Protein AF-A0A922WR96-F1 (afdb_monomer_lite)

pLDDT: mean 78.86, std 12.96, range [38.19, 93.88]

Radius of gyration: 23.98 Å; chains: 1; bounding box: 58×43×82 Å

Structure (mmCIF, N/CA/C/O backbone):
data_AF-A0A922WR96-F1
#
_entry.id   AF-A0A922WR96-F1
#
loop_
_atom_site.group_PDB
_atom_site.id
_atom_site.type_symbol
_atom_site.label_atom_id
_atom_site.label_alt_id
_atom_site.label_comp_id
_atom_site.label_asym_id
_atom_site.label_entity_id
_atom_site.label_seq_id
_atom_site.pdbx_PDB_ins_code
_atom_site.Cartn_x
_atom_site.Cartn_y
_atom_site.Cartn_z
_atom_site.occupancy
_atom_site.B_iso_or_equiv
_atom_site.auth_seq_id
_atom_site.auth_comp_id
_atom_site.auth_asym_id
_atom_site.auth_atom_id
_atom_site.pdbx_PDB_model_num
ATOM 1 N N . MET A 1 1 ? -31.604 5.468 54.084 1.00 51.31 1 MET A N 1
ATOM 2 C CA . MET A 1 1 ? -30.724 5.784 52.935 1.00 51.31 1 MET A CA 1
ATOM 3 C C . MET A 1 1 ? -31.502 6.672 51.975 1.00 51.31 1 MET A C 1
ATOM 5 O O . MET A 1 1 ? -32.575 6.278 51.545 1.00 51.31 1 MET A O 1
ATOM 9 N N . SER A 1 2 ? -31.047 7.907 51.753 1.00 48.97 2 SER A N 1
ATOM 10 C CA . SER A 1 2 ? -31.804 8.924 51.009 1.00 48.97 2 SER A CA 1
ATOM 11 C C . SER A 1 2 ? -31.761 8.648 49.501 1.00 48.97 2 SER A C 1
ATOM 13 O O . SER A 1 2 ? -30.688 8.654 48.902 1.00 48.97 2 SER A O 1
ATOM 15 N N . PHE A 1 3 ? -32.930 8.444 48.886 1.00 56.53 3 PHE A N 1
ATOM 16 C CA . PHE A 1 3 ? -33.132 8.218 47.443 1.00 56.53 3 PHE A CA 1
ATOM 17 C C . PHE A 1 3 ? -32.697 9.397 46.546 1.00 56.53 3 PHE A C 1
ATOM 19 O O . PHE A 1 3 ? -32.713 9.295 45.322 1.00 56.53 3 PHE A O 1
ATOM 26 N N . ARG A 1 4 ? -32.271 10.520 47.134 1.00 61.72 4 ARG A N 1
ATOM 27 C CA . ARG A 1 4 ? -31.973 11.781 46.443 1.00 61.72 4 ARG A CA 1
ATOM 28 C C . ARG A 1 4 ? -30.713 11.741 45.558 1.00 61.72 4 ARG A C 1
ATOM 30 O O . ARG A 1 4 ? -30.595 12.559 44.655 1.00 61.72 4 ARG A O 1
ATOM 37 N N . ASN A 1 5 ? -29.817 10.770 45.764 1.00 66.12 5 ASN A N 1
ATOM 38 C CA . ASN A 1 5 ? -28.558 10.643 45.010 1.00 66.12 5 ASN A CA 1
ATOM 39 C C . ASN A 1 5 ? -28.580 9.542 43.931 1.00 66.12 5 ASN A C 1
ATOM 41 O O . ASN A 1 5 ? -27.607 9.390 43.198 1.00 66.12 5 ASN A O 1
ATOM 45 N N . TRP A 1 6 ? -29.675 8.786 43.800 1.00 73.31 6 TRP A N 1
ATOM 46 C CA . TRP A 1 6 ? -29.818 7.714 42.806 1.00 73.31 6 TRP A CA 1
ATOM 47 C C . TRP A 1 6 ? -29.528 8.132 41.347 1.00 73.31 6 TRP A C 1
ATOM 49 O O . TRP A 1 6 ? -28.772 7.416 40.688 1.00 73.31 6 TRP A O 1
ATOM 59 N N . PRO A 1 7 ? -29.998 9.294 40.838 1.00 77.12 7 PRO A N 1
ATOM 60 C CA . PRO A 1 7 ? -29.680 9.704 39.468 1.00 77.12 7 PRO A CA 1
ATOM 61 C C . PRO A 1 7 ? -28.179 9.942 39.258 1.00 77.12 7 PRO A C 1
ATOM 63 O O . PRO A 1 7 ? -27.653 9.601 38.204 1.00 77.12 7 PRO A O 1
ATOM 66 N N . ILE A 1 8 ? -27.459 10.445 40.268 1.00 85.00 8 ILE A N 1
ATOM 67 C CA . ILE A 1 8 ? -26.009 10.688 40.188 1.00 85.00 8 ILE A CA 1
ATOM 68 C C . ILE A 1 8 ? -25.255 9.366 40.001 1.00 85.00 8 ILE A C 1
ATOM 70 O O . ILE A 1 8 ? -24.368 9.281 39.156 1.00 85.00 8 ILE A O 1
ATOM 74 N N . TYR A 1 9 ? -25.638 8.311 40.726 1.00 85.00 9 TYR A N 1
ATOM 75 C CA . TYR A 1 9 ? -25.027 6.990 40.559 1.00 85.00 9 TYR A CA 1
ATOM 76 C C . TYR A 1 9 ? -25.294 6.392 39.172 1.00 85.00 9 TYR A C 1
ATOM 78 O O . TYR A 1 9 ? -24.395 5.790 38.591 1.00 85.00 9 TYR A O 1
ATOM 86 N N . VAL A 1 10 ? -26.486 6.607 38.604 1.00 85.81 10 VAL A N 1
ATOM 87 C CA . VAL A 1 10 ? -26.803 6.187 37.228 1.00 85.81 10 VAL A CA 1
ATOM 88 C C . VAL A 1 10 ? -25.935 6.933 36.209 1.00 85.81 10 VAL A C 1
ATOM 90 O O . VAL A 1 10 ? -25.368 6.303 35.319 1.00 85.81 10 VAL A O 1
ATOM 93 N N . TYR A 1 11 ? -25.755 8.249 36.365 1.00 87.44 11 TYR A N 1
ATOM 94 C CA . TYR A 1 11 ? -24.859 9.030 35.505 1.00 87.44 11 TYR A CA 1
ATOM 95 C C . TYR A 1 11 ? -23.404 8.563 35.595 1.00 87.44 11 TYR A C 1
ATOM 97 O O . TYR A 1 11 ? -22.740 8.438 34.568 1.00 87.44 11 TYR A O 1
ATOM 105 N N . ILE A 1 12 ? -22.913 8.260 36.799 1.00 89.06 12 ILE A N 1
ATOM 106 C CA . ILE A 1 12 ? -21.555 7.736 36.995 1.00 89.06 12 ILE A CA 1
ATOM 107 C C . ILE A 1 12 ? -21.398 6.376 36.308 1.00 89.06 12 ILE A C 1
ATOM 109 O O . ILE A 1 12 ? -20.414 6.164 35.605 1.00 89.06 12 ILE A O 1
ATOM 113 N N . LEU A 1 13 ? -22.368 5.469 36.454 1.00 89.62 13 LEU A N 1
ATOM 114 C CA . LEU A 1 13 ? -22.326 4.161 35.795 1.00 89.62 13 LEU A CA 1
ATOM 115 C C . LEU A 1 13 ? -22.365 4.281 34.266 1.00 89.62 13 LEU A C 1
ATOM 117 O O . LEU A 1 13 ? -21.624 3.574 33.587 1.00 89.62 13 LEU A O 1
ATOM 121 N N . LEU A 1 14 ? -23.162 5.203 33.720 1.00 90.56 14 LEU A N 1
ATOM 122 C CA . LEU A 1 14 ? -23.187 5.479 32.281 1.00 90.56 14 LEU A CA 1
ATOM 123 C C . LEU A 1 14 ? -21.857 6.056 31.786 1.00 90.56 14 LEU A C 1
ATOM 125 O O . LEU A 1 14 ? -21.361 5.624 30.748 1.00 90.56 14 LEU A O 1
ATOM 129 N N . LEU A 1 15 ? -21.252 6.985 32.531 1.00 90.38 15 LEU A N 1
ATOM 130 C CA . LEU A 1 15 ? -19.928 7.522 32.206 1.00 90.38 15 LEU A CA 1
ATOM 131 C C . LEU A 1 15 ? -18.860 6.427 32.237 1.00 90.38 15 LEU A C 1
ATOM 133 O O . LEU A 1 15 ? -18.072 6.328 31.301 1.00 90.38 15 LEU A O 1
ATOM 137 N N . LEU A 1 16 ? -18.860 5.570 33.261 1.00 89.81 16 LEU A N 1
ATOM 138 C CA . LEU A 1 16 ? -17.930 4.443 33.354 1.00 89.81 16 LEU A CA 1
ATOM 139 C C . LEU A 1 16 ? -18.123 3.451 32.202 1.00 89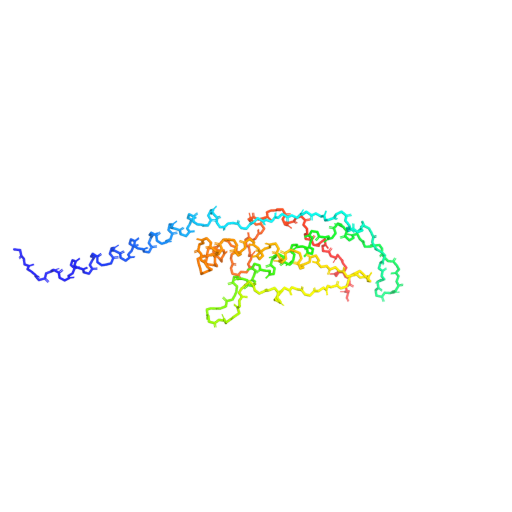.81 16 LEU A C 1
ATOM 141 O O . LEU A 1 16 ? -17.138 3.013 31.613 1.00 89.81 16 LEU A O 1
ATOM 145 N N . ALA A 1 17 ? -19.368 3.141 31.831 1.00 87.31 17 ALA A N 1
ATOM 146 C CA . ALA A 1 17 ? -19.664 2.285 30.685 1.00 87.31 17 ALA A CA 1
ATOM 147 C C . ALA A 1 17 ? -19.183 2.909 29.365 1.00 87.31 17 ALA A C 1
ATOM 149 O O . ALA A 1 17 ? -18.615 2.214 28.523 1.00 87.31 17 ALA A O 1
ATOM 150 N N . LEU A 1 18 ? -19.351 4.223 29.198 1.00 89.62 18 LEU A N 1
ATOM 151 C CA . LEU A 1 18 ? -18.904 4.949 28.011 1.00 89.62 18 LEU A CA 1
ATOM 152 C C . LEU A 1 18 ? -17.371 4.987 27.929 1.00 89.62 18 LEU A C 1
ATOM 154 O O . LEU A 1 18 ? -16.811 4.720 26.868 1.00 89.62 18 LEU A O 1
ATOM 158 N N . VAL A 1 19 ? -16.682 5.220 29.049 1.00 88.56 19 VAL A N 1
ATOM 159 C CA . VAL A 1 19 ? -15.214 5.141 29.131 1.00 88.56 19 VAL A CA 1
ATOM 160 C C . VAL A 1 19 ? -14.730 3.726 28.819 1.00 88.56 19 VAL A C 1
ATOM 162 O O . VAL A 1 19 ? -13.844 3.565 27.983 1.00 88.56 19 VAL A O 1
ATOM 165 N N . ALA A 1 20 ? -15.331 2.694 29.415 1.00 84.62 20 ALA A N 1
ATOM 166 C CA . ALA A 1 20 ? -14.972 1.302 29.153 1.00 84.62 20 ALA A CA 1
ATOM 167 C C . ALA A 1 20 ? -15.185 0.922 27.679 1.00 84.62 20 ALA A C 1
ATOM 169 O O . ALA A 1 20 ? -14.325 0.278 27.079 1.00 84.62 20 ALA A O 1
ATOM 170 N N . ALA A 1 21 ? -16.282 1.377 27.068 1.00 83.31 21 ALA A N 1
ATOM 171 C CA . ALA A 1 21 ? -16.543 1.179 25.648 1.00 83.31 21 ALA A CA 1
ATOM 172 C C . ALA A 1 21 ? -15.485 1.870 24.774 1.00 83.31 21 ALA A C 1
ATOM 174 O O . ALA A 1 21 ? -14.959 1.247 23.854 1.00 83.31 21 ALA A O 1
ATOM 175 N N . VAL A 1 22 ? -15.121 3.121 25.076 1.00 83.50 22 VAL A N 1
ATOM 176 C CA . VAL A 1 22 ? -14.081 3.863 24.341 1.00 83.50 22 VAL A CA 1
ATOM 177 C C . VAL A 1 22 ? -12.715 3.189 24.480 1.00 83.50 22 VAL A C 1
ATOM 179 O O . VAL A 1 22 ? -12.020 3.005 23.480 1.00 83.50 22 VAL A O 1
ATOM 182 N N . VAL A 1 23 ? -12.335 2.785 25.693 1.00 84.06 23 VAL A N 1
ATOM 183 C CA . VAL A 1 23 ? -11.065 2.095 25.963 1.00 84.06 23 VAL A CA 1
ATOM 184 C C . VAL A 1 23 ? -11.025 0.744 25.252 1.00 84.06 23 VAL A C 1
ATOM 186 O O . VAL A 1 23 ? -10.060 0.458 24.545 1.00 84.06 23 VAL A O 1
ATOM 189 N N . GLY A 1 24 ? -12.092 -0.054 25.345 1.00 82.00 24 GLY A N 1
ATOM 190 C CA . GLY A 1 24 ? -12.197 -1.327 24.629 1.00 82.00 24 GLY A CA 1
ATOM 191 C C . GLY A 1 24 ? -12.089 -1.154 23.113 1.00 82.00 24 GLY A C 1
ATOM 192 O O . GLY A 1 24 ? -11.440 -1.949 22.434 1.00 82.00 24 GLY A O 1
ATOM 193 N N . TYR A 1 25 ? -12.651 -0.070 22.577 1.00 81.50 25 TYR A N 1
ATOM 194 C CA . TYR A 1 25 ? -12.551 0.258 21.159 1.00 81.50 25 TYR A CA 1
ATOM 195 C C . TYR A 1 25 ? -11.120 0.624 20.735 1.00 81.50 25 TYR A C 1
ATOM 197 O O . TYR A 1 25 ? -10.660 0.190 19.681 1.00 81.50 25 TYR A O 1
ATOM 205 N N . ARG A 1 26 ? -10.388 1.374 21.571 1.00 77.12 26 ARG A N 1
ATOM 206 C CA . ARG A 1 26 ? -8.974 1.709 21.333 1.00 77.12 26 ARG A CA 1
ATOM 207 C C . ARG A 1 26 ? -8.078 0.472 21.368 1.00 77.12 26 ARG A C 1
ATOM 209 O O . ARG A 1 26 ? -7.295 0.291 20.443 1.00 77.12 26 ARG A O 1
ATOM 216 N N . ILE A 1 27 ? -8.253 -0.398 22.365 1.00 79.00 27 ILE A N 1
ATOM 217 C CA . ILE A 1 27 ? -7.496 -1.655 22.489 1.00 79.00 27 ILE A CA 1
ATOM 218 C C . ILE A 1 27 ? -7.740 -2.553 21.272 1.00 79.00 27 ILE A C 1
ATOM 220 O O . ILE A 1 27 ? -6.806 -3.138 20.730 1.00 79.00 27 ILE A O 1
ATOM 224 N N . ARG A 1 28 ? -8.991 -2.639 20.803 1.00 81.50 28 ARG A N 1
ATOM 225 C CA . ARG A 1 28 ? -9.322 -3.380 19.581 1.00 81.50 28 ARG A CA 1
ATOM 226 C C . ARG A 1 28 ? -8.581 -2.826 18.368 1.00 81.50 28 ARG A C 1
ATOM 228 O O . ARG A 1 28 ? -8.053 -3.611 17.589 1.00 81.50 28 ARG A O 1
ATOM 235 N N . ASP A 1 29 ? -8.549 -1.508 18.200 1.00 77.38 29 ASP A N 1
ATOM 236 C CA . ASP A 1 29 ? -7.830 -0.884 17.088 1.00 77.38 29 ASP A CA 1
ATOM 237 C C . ASP A 1 29 ? -6.316 -1.120 17.174 1.00 77.38 29 ASP A C 1
ATOM 239 O O . ASP A 1 29 ? -5.694 -1.344 16.142 1.00 77.38 29 ASP A O 1
ATOM 243 N N . ASP A 1 30 ? -5.730 -1.130 18.375 1.00 78.88 30 ASP A N 1
ATOM 244 C CA . ASP A 1 30 ? -4.307 -1.444 18.579 1.00 78.88 30 ASP A CA 1
ATOM 245 C C . ASP A 1 30 ? -3.981 -2.906 18.249 1.00 78.88 30 ASP A C 1
ATOM 247 O O . ASP A 1 30 ? -3.000 -3.187 17.562 1.00 78.88 30 ASP A O 1
ATOM 251 N N . LEU A 1 31 ? -4.838 -3.844 18.659 1.00 82.62 31 LEU A N 1
ATOM 252 C CA . LEU A 1 31 ? -4.708 -5.255 18.285 1.00 82.62 31 LEU A CA 1
ATOM 253 C C . LEU A 1 31 ? -4.853 -5.453 16.771 1.00 82.62 31 LEU A C 1
ATOM 255 O O . LEU A 1 31 ? -4.096 -6.210 16.165 1.00 82.62 31 LEU A O 1
ATOM 259 N N . LEU A 1 32 ? -5.814 -4.763 16.151 1.00 82.75 32 LEU A N 1
ATOM 260 C CA . LEU A 1 32 ? -6.018 -4.813 14.706 1.00 82.75 32 LEU A CA 1
ATOM 261 C C . LEU A 1 32 ? -4.880 -4.137 13.939 1.00 82.75 32 LEU A C 1
ATOM 263 O O . LEU A 1 32 ? -4.570 -4.597 12.847 1.00 82.75 32 LEU A O 1
ATOM 267 N N . ALA A 1 33 ? -4.220 -3.118 14.491 1.00 77.31 33 ALA A N 1
ATOM 268 C CA . ALA A 1 33 ? -3.042 -2.502 13.879 1.00 77.31 33 ALA A CA 1
ATOM 269 C C . ALA A 1 33 ? -1.872 -3.483 13.735 1.00 77.31 33 ALA A C 1
ATOM 271 O O . ALA A 1 33 ? -1.123 -3.384 12.770 1.00 77.31 33 ALA A O 1
ATOM 272 N N . GLY A 1 34 ? -1.756 -4.472 14.627 1.00 77.38 34 GLY A N 1
ATOM 273 C CA . GLY A 1 34 ? -0.795 -5.568 14.475 1.00 77.38 34 GLY A CA 1
ATOM 274 C C . GLY A 1 34 ? -1.192 -6.626 13.435 1.00 77.38 34 GLY A C 1
ATOM 275 O O . GLY A 1 34 ? -0.349 -7.414 13.022 1.00 77.38 34 GLY A O 1
ATOM 276 N N . GLN A 1 35 ? -2.460 -6.672 13.012 1.00 83.75 35 GLN A N 1
ATOM 277 C CA . GLN A 1 35 ? -2.980 -7.671 12.061 1.00 83.75 35 GLN A CA 1
ATOM 278 C C . GLN A 1 35 ? -3.231 -7.108 10.657 1.00 83.75 35 GLN A C 1
ATOM 280 O O . GLN A 1 35 ? -3.164 -7.841 9.673 1.00 83.75 35 GLN A O 1
ATOM 285 N N . ILE A 1 36 ? -3.577 -5.825 10.569 1.00 87.56 36 ILE A N 1
ATOM 286 C CA . ILE A 1 36 ? -3.852 -5.090 9.336 1.00 87.56 36 ILE A CA 1
ATOM 287 C C . ILE A 1 36 ? -2.591 -4.291 9.012 1.00 87.56 36 ILE A C 1
ATOM 289 O O . ILE A 1 36 ? -2.513 -3.082 9.232 1.00 87.56 36 ILE A O 1
ATOM 293 N N . VAL A 1 37 ? -1.590 -5.017 8.527 1.00 85.31 37 VAL A N 1
ATOM 294 C CA . VAL A 1 37 ? -0.349 -4.466 7.990 1.00 85.31 37 VAL A CA 1
ATOM 295 C C . VAL A 1 37 ? -0.270 -4.944 6.554 1.00 85.31 37 VAL A C 1
ATOM 297 O O . VAL A 1 37 ? -0.280 -6.151 6.306 1.00 85.31 37 VAL A O 1
ATOM 300 N N . LEU A 1 38 ? -0.244 -4.000 5.619 1.00 89.31 38 LEU A N 1
ATOM 301 C CA . LEU A 1 38 ? -0.033 -4.340 4.220 1.00 89.31 38 LEU A CA 1
ATOM 302 C C . LEU A 1 38 ? 1.412 -4.797 4.069 1.00 89.31 38 LEU A C 1
ATOM 304 O O . LEU A 1 38 ? 2.289 -4.277 4.746 1.00 89.31 38 LEU A O 1
ATOM 308 N N . LYS A 1 39 ? 1.666 -5.779 3.218 1.00 90.00 39 LYS A N 1
ATOM 309 C CA . LYS A 1 39 ? 3.008 -6.251 2.898 1.00 90.00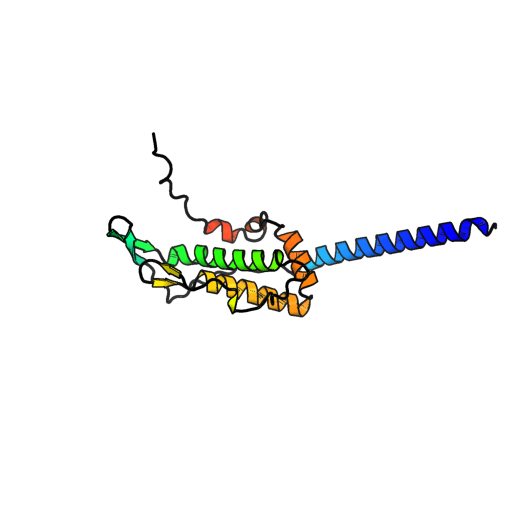 39 LYS A CA 1
ATOM 310 C C . LYS A 1 39 ? 3.471 -5.561 1.629 1.00 90.00 39 LYS A C 1
ATOM 312 O O . LYS A 1 39 ? 2.745 -5.529 0.639 1.00 90.00 39 LYS A O 1
ATOM 317 N N . PHE A 1 40 ? 4.690 -5.050 1.644 1.00 87.69 40 PHE A N 1
ATOM 318 C CA . PHE A 1 40 ? 5.330 -4.585 0.430 1.00 87.69 40 PHE A CA 1
ATOM 319 C C . PHE A 1 40 ? 6.289 -5.663 -0.059 1.00 87.69 40 PHE A C 1
ATOM 321 O O . PHE A 1 40 ? 7.296 -5.954 0.584 1.00 87.69 40 PHE A O 1
ATOM 328 N N . GLN A 1 41 ? 5.942 -6.294 -1.175 1.00 86.88 41 GLN A N 1
ATOM 329 C CA . GLN A 1 41 ? 6.776 -7.297 -1.818 1.00 86.88 41 GLN A CA 1
ATOM 330 C C . GLN A 1 41 ? 6.926 -6.925 -3.288 1.00 86.88 41 GLN A C 1
ATOM 332 O O . GLN A 1 41 ? 5.938 -6.761 -3.996 1.00 86.88 41 GLN A O 1
ATOM 337 N N . VAL A 1 42 ? 8.173 -6.768 -3.726 1.00 86.31 42 VAL A N 1
ATOM 338 C CA . VAL A 1 42 ? 8.504 -6.426 -5.108 1.00 86.31 42 VAL A CA 1
ATOM 339 C C . VAL A 1 42 ? 9.203 -7.612 -5.737 1.00 86.31 42 VAL A C 1
ATOM 341 O O . VAL A 1 42 ? 10.392 -7.833 -5.512 1.00 86.31 42 VAL A O 1
ATOM 344 N N . ASP A 1 43 ? 8.467 -8.339 -6.564 1.00 85.25 43 ASP A N 1
ATOM 345 C CA . ASP A 1 43 ? 9.039 -9.352 -7.437 1.00 85.25 43 ASP A CA 1
ATOM 346 C C . ASP A 1 43 ? 9.263 -8.704 -8.806 1.00 85.25 43 ASP A C 1
ATOM 348 O O . ASP A 1 43 ? 8.313 -8.254 -9.449 1.00 85.25 43 ASP A O 1
ATOM 352 N N . VAL A 1 44 ? 10.527 -8.583 -9.221 1.00 84.19 44 VAL A N 1
ATOM 353 C CA . VAL A 1 44 ? 10.894 -7.992 -10.517 1.00 84.19 44 VAL A CA 1
ATOM 354 C C . VAL A 1 44 ? 10.625 -9.025 -11.617 1.00 84.19 44 VAL A C 1
ATOM 356 O O . VAL A 1 44 ? 11.320 -10.046 -11.6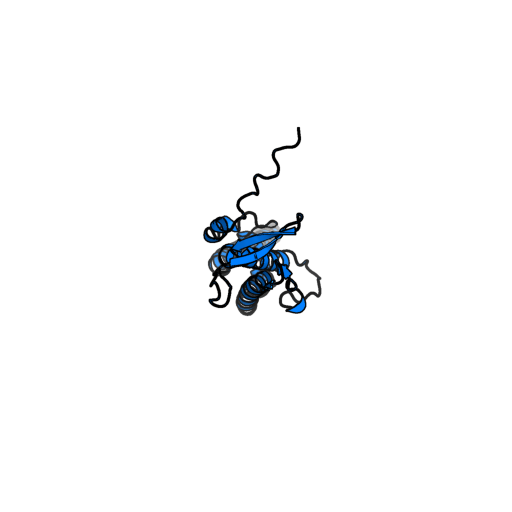42 1.00 84.19 44 VAL A O 1
ATOM 359 N N . PRO A 1 45 ? 9.665 -8.789 -12.532 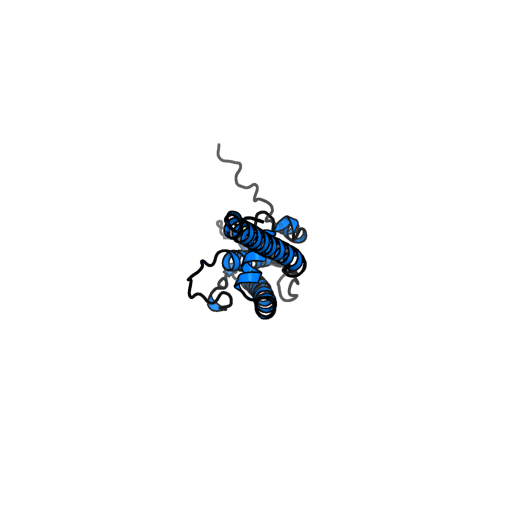1.00 83.50 45 PRO A N 1
ATOM 360 C CA . PRO A 1 45 ? 9.369 -9.720 -13.615 1.00 83.50 45 PRO A CA 1
ATOM 361 C C . PRO A 1 45 ? 10.605 -9.966 -14.486 1.00 83.50 45 PRO A C 1
ATOM 363 O O . PRO A 1 45 ? 11.381 -9.047 -14.765 1.00 83.50 45 PRO A O 1
ATOM 366 N N . ALA A 1 46 ? 10.797 -11.214 -14.914 1.00 83.50 46 ALA A N 1
ATOM 367 C CA . ALA A 1 46 ? 11.962 -11.605 -15.707 1.00 83.50 46 ALA A CA 1
ATOM 368 C C . ALA A 1 46 ? 11.929 -11.004 -17.122 1.00 83.50 46 ALA A C 1
ATOM 370 O O . ALA A 1 46 ? 12.966 -10.869 -17.765 1.00 83.50 46 ALA A O 1
ATOM 371 N N . GLU A 1 47 ? 10.738 -10.630 -17.585 1.00 83.06 47 GLU A N 1
ATOM 372 C CA . GLU A 1 47 ? 10.453 -10.055 -18.894 1.00 83.06 47 GLU A CA 1
ATOM 373 C C . GLU A 1 47 ? 10.877 -8.583 -19.004 1.00 83.06 47 GLU A C 1
ATOM 375 O O . GLU A 1 47 ? 10.884 -8.031 -20.105 1.00 83.06 47 GLU A O 1
ATOM 380 N N . ILE A 1 48 ? 11.221 -7.931 -17.886 1.00 80.25 48 ILE A N 1
ATOM 381 C CA . ILE A 1 48 ? 11.673 -6.539 -17.901 1.00 80.25 48 ILE A CA 1
ATOM 382 C C . ILE A 1 48 ? 13.101 -6.476 -18.453 1.00 80.25 48 ILE A C 1
ATOM 384 O O . ILE A 1 48 ? 14.009 -7.067 -17.857 1.00 80.25 48 ILE A O 1
ATOM 388 N N . PRO A 1 49 ? 13.332 -5.731 -19.550 1.00 80.88 49 PRO A N 1
ATOM 389 C CA . PRO A 1 49 ? 14.666 -5.563 -20.102 1.00 80.88 49 PRO A CA 1
ATOM 390 C C . PRO A 1 49 ? 15.582 -4.867 -19.094 1.00 80.88 49 PRO A C 1
ATOM 392 O O . PRO A 1 49 ? 15.188 -3.929 -18.398 1.00 80.88 49 PRO A O 1
ATOM 395 N N . GLU A 1 50 ? 16.825 -5.332 -19.027 1.00 82.44 50 GLU A N 1
ATOM 396 C CA . GLU A 1 50 ? 17.823 -4.809 -18.093 1.00 82.44 50 GLU A CA 1
ATOM 397 C C . GLU A 1 50 ? 18.188 -3.359 -18.422 1.00 82.44 50 GLU A C 1
ATOM 399 O O . GLU A 1 50 ? 18.214 -2.505 -17.535 1.00 82.44 50 GLU A O 1
ATOM 404 N N . ILE A 1 51 ? 18.373 -3.078 -19.715 1.00 80.69 51 ILE A N 1
ATOM 405 C CA . ILE A 1 51 ? 18.664 -1.754 -20.257 1.00 80.69 51 ILE A CA 1
ATOM 406 C C . ILE A 1 51 ? 17.774 -1.517 -21.478 1.00 80.69 51 ILE A C 1
ATOM 408 O O . ILE A 1 51 ? 17.637 -2.393 -22.332 1.00 80.69 51 ILE A O 1
ATOM 412 N N . VAL A 1 52 ? 17.192 -0.324 -21.567 1.00 79.44 52 VAL A N 1
ATOM 413 C CA . VAL A 1 52 ? 16.518 0.182 -22.769 1.00 79.44 52 VAL A CA 1
ATOM 414 C C . VAL A 1 52 ? 17.181 1.480 -23.204 1.00 79.44 52 VAL A C 1
ATOM 416 O O . VAL A 1 52 ? 17.595 2.271 -22.360 1.00 79.44 52 VAL A O 1
ATOM 419 N N . THR A 1 53 ? 17.298 1.711 -24.507 1.00 79.56 53 THR A N 1
ATOM 420 C CA . THR A 1 53 ? 17.878 2.956 -25.021 1.00 79.56 53 THR A CA 1
ATOM 421 C C . THR A 1 53 ? 16.781 4.001 -25.169 1.00 79.56 53 THR A C 1
ATOM 423 O O . THR A 1 53 ? 15.819 3.807 -25.912 1.00 79.56 53 THR A O 1
ATOM 426 N N . GLY A 1 54 ? 16.912 5.102 -24.434 1.00 77.12 54 GLY A N 1
ATOM 427 C CA . GLY A 1 54 ? 16.059 6.276 -24.556 1.00 77.12 54 GLY A CA 1
ATOM 428 C C . GLY A 1 54 ? 16.753 7.425 -25.263 1.00 77.12 54 GLY A C 1
ATOM 429 O O . GLY A 1 54 ? 17.938 7.344 -25.557 1.00 77.12 54 GLY A O 1
ATOM 430 N N . HIS A 1 55 ? 16.010 8.501 -25.509 1.00 75.75 55 HIS A N 1
ATOM 431 C CA . HIS A 1 55 ? 16.571 9.762 -25.990 1.00 75.75 55 HIS A CA 1
ATOM 432 C C . HIS A 1 55 ? 16.349 10.838 -24.925 1.00 75.75 55 HIS A C 1
ATOM 434 O O . HIS A 1 55 ? 15.240 10.960 -24.395 1.00 75.75 55 HIS A O 1
ATOM 440 N N . ASN A 1 56 ? 17.387 11.603 -24.588 1.00 78.50 56 ASN A N 1
ATOM 441 C CA . ASN A 1 56 ? 17.256 12.749 -23.683 1.00 78.50 56 ASN A CA 1
ATOM 442 C C . ASN A 1 56 ? 16.680 13.983 -24.417 1.00 78.50 56 ASN A C 1
ATOM 444 O O . ASN A 1 56 ? 16.376 13.943 -25.609 1.00 78.50 56 ASN A O 1
ATOM 448 N N . LYS A 1 57 ? 16.536 15.118 -23.714 1.00 77.25 57 LYS A N 1
ATOM 449 C CA . LYS A 1 57 ? 16.056 16.383 -24.312 1.00 77.25 57 LYS A CA 1
ATOM 450 C C . LYS A 1 57 ? 16.974 16.926 -25.421 1.00 77.25 57 LYS A C 1
ATOM 452 O O . LYS A 1 57 ? 16.499 17.682 -26.262 1.00 77.25 57 LYS A O 1
ATOM 457 N N . ALA A 1 58 ? 18.252 16.544 -25.424 1.00 82.81 58 ALA A N 1
ATOM 458 C CA . ALA A 1 58 ? 19.227 16.869 -26.466 1.00 82.81 58 ALA A CA 1
ATOM 459 C C . ALA A 1 58 ? 19.223 15.852 -27.629 1.00 82.81 58 ALA A C 1
ATOM 461 O O . ALA A 1 58 ? 20.025 15.972 -28.551 1.00 82.81 58 ALA A O 1
ATOM 462 N N . ASN A 1 59 ? 18.292 14.888 -27.613 1.00 80.81 59 ASN A N 1
ATOM 463 C CA . ASN A 1 59 ? 18.162 13.808 -28.589 1.00 80.81 59 ASN A CA 1
ATOM 464 C C . ASN A 1 59 ? 19.380 12.864 -28.653 1.00 80.81 59 ASN A C 1
ATOM 466 O O . ASN A 1 59 ? 19.635 12.242 -29.681 1.00 80.81 59 ASN A O 1
ATOM 470 N N . GLU A 1 60 ? 20.125 12.748 -27.556 1.00 82.38 60 GLU A N 1
ATOM 471 C CA . GLU A 1 60 ? 21.220 11.789 -27.403 1.00 82.38 60 GLU A CA 1
ATOM 472 C C . GLU A 1 60 ? 20.676 10.458 -26.880 1.00 82.38 60 GLU A C 1
ATOM 474 O O . GLU A 1 60 ? 19.789 10.444 -26.020 1.00 82.38 60 GLU A O 1
ATOM 479 N N . GLU A 1 61 ? 21.221 9.346 -27.377 1.00 82.44 61 GLU A N 1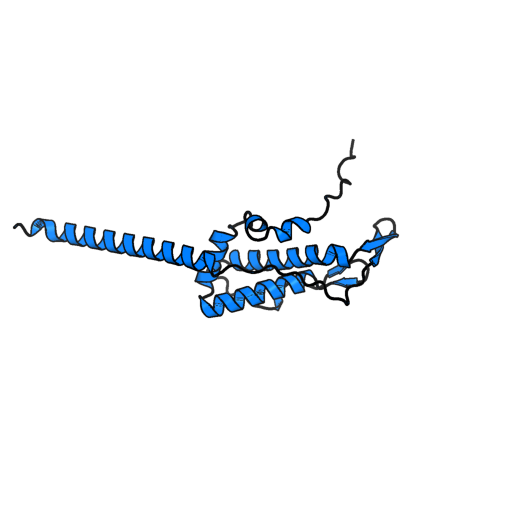
ATOM 480 C CA . GLU A 1 61 ? 20.896 8.012 -26.875 1.00 82.44 61 GLU A CA 1
ATOM 481 C C . GLU A 1 61 ? 21.459 7.818 -25.463 1.00 82.44 61 GLU A C 1
ATOM 483 O O . GLU A 1 61 ? 22.670 7.877 -25.246 1.00 82.44 61 GLU A O 1
ATOM 488 N N . VAL A 1 62 ? 20.581 7.556 -24.496 1.00 80.50 62 VAL A N 1
ATOM 489 C CA . VAL A 1 62 ? 20.957 7.329 -23.097 1.00 80.50 62 VAL A CA 1
ATOM 490 C C . VAL A 1 62 ? 20.460 5.954 -22.649 1.00 80.50 62 VAL A C 1
ATOM 492 O O . VAL A 1 62 ? 19.270 5.653 -22.806 1.00 80.50 62 VAL A O 1
ATOM 495 N N . PRO A 1 63 ? 21.332 5.099 -22.079 1.00 79.56 63 PRO A N 1
ATOM 496 C CA . PRO A 1 63 ? 20.913 3.818 -21.532 1.00 79.56 63 PRO A CA 1
ATOM 497 C C . PRO A 1 63 ? 20.108 4.029 -20.248 1.00 79.56 63 PRO A C 1
ATOM 499 O O . PRO A 1 63 ? 20.571 4.649 -19.292 1.00 79.56 63 PRO A O 1
ATOM 502 N N . LEU A 1 64 ? 18.908 3.462 -20.201 1.00 75.75 64 LEU A N 1
ATOM 503 C CA . LEU A 1 64 ? 18.043 3.459 -19.029 1.00 75.75 64 LEU A CA 1
ATOM 504 C C . LEU A 1 64 ? 17.987 2.066 -18.433 1.00 75.75 64 LEU A C 1
ATOM 506 O O . LEU A 1 64 ? 17.537 1.115 -19.073 1.00 75.75 64 LEU A O 1
ATOM 510 N N . LYS A 1 65 ? 18.397 1.960 -17.173 1.00 82.12 65 LYS A N 1
ATOM 511 C CA . LYS A 1 65 ? 18.396 0.710 -16.417 1.00 82.12 65 LYS A CA 1
ATOM 512 C C . LYS A 1 65 ? 17.004 0.379 -15.879 1.00 82.12 65 LYS A C 1
ATOM 514 O O . LYS A 1 65 ? 16.733 0.456 -14.682 1.00 82.12 65 LYS A O 1
ATOM 519 N N . LEU A 1 66 ? 16.100 0.026 -16.787 1.00 78.19 66 LEU A N 1
ATOM 520 C CA . LEU A 1 66 ? 14.671 -0.117 -16.510 1.00 78.19 66 LEU A CA 1
ATOM 521 C C . LEU A 1 66 ? 14.373 -1.151 -15.413 1.00 78.19 66 LEU A C 1
ATOM 523 O O . LEU A 1 66 ? 13.463 -0.954 -14.608 1.00 78.19 66 LEU A O 1
ATOM 527 N N . ARG A 1 67 ? 15.168 -2.225 -15.352 1.00 82.94 67 ARG A N 1
ATOM 528 C CA . ARG A 1 67 ? 15.052 -3.265 -14.324 1.00 82.94 67 ARG A CA 1
ATOM 529 C C . ARG A 1 67 ? 15.472 -2.784 -12.933 1.00 82.94 67 ARG A C 1
ATOM 531 O O . ARG A 1 67 ? 14.817 -3.143 -11.960 1.00 82.94 67 ARG A O 1
ATOM 538 N N . GLU A 1 68 ? 16.510 -1.951 -12.835 1.00 82.44 68 GLU A N 1
ATOM 539 C CA . GLU A 1 68 ? 16.926 -1.331 -11.566 1.00 82.44 68 GLU A CA 1
ATOM 540 C C . GLU A 1 68 ? 15.896 -0.291 -11.095 1.00 82.44 68 GLU A C 1
ATOM 542 O O . GLU A 1 68 ? 15.646 -0.168 -9.899 1.00 82.44 68 GLU A O 1
ATOM 547 N N . SER A 1 69 ? 15.248 0.419 -12.025 1.00 80.06 69 SER A N 1
ATOM 548 C CA . SER A 1 69 ? 14.213 1.412 -11.707 1.00 80.06 69 SER A CA 1
ATOM 549 C C . SER A 1 69 ? 12.832 0.809 -11.415 1.00 80.06 69 SER A C 1
ATOM 551 O O . SER A 1 69 ? 11.970 1.503 -10.877 1.00 80.06 69 SER A O 1
ATOM 553 N N . TYR A 1 70 ? 12.581 -0.461 -11.751 1.00 85.50 70 TYR A N 1
ATOM 554 C CA . TYR A 1 70 ? 11.270 -1.098 -11.566 1.00 85.50 70 TYR A CA 1
ATOM 555 C C . TYR A 1 70 ? 10.736 -1.013 -10.126 1.00 85.50 70 TYR A C 1
ATOM 557 O O . TYR A 1 70 ? 9.594 -0.574 -9.962 1.00 85.50 70 TYR A O 1
ATOM 565 N N . PRO A 1 71 ? 11.512 -1.369 -9.079 1.00 88.81 71 PRO A N 1
ATOM 566 C CA . PRO A 1 71 ? 11.020 -1.320 -7.705 1.00 88.81 71 PRO A CA 1
ATOM 567 C C . PRO A 1 71 ? 10.563 0.071 -7.271 1.00 88.81 71 PRO A C 1
ATOM 569 O O . PRO A 1 71 ? 9.591 0.186 -6.530 1.00 88.81 71 PRO A O 1
ATOM 572 N N . TYR A 1 72 ? 11.215 1.121 -7.778 1.00 86.12 72 TYR A N 1
ATOM 573 C CA . TYR A 1 72 ? 10.825 2.499 -7.506 1.00 86.12 72 TYR A CA 1
ATOM 574 C C . TYR A 1 72 ? 9.437 2.815 -8.073 1.00 86.12 72 TYR A C 1
ATOM 576 O O . TYR A 1 72 ? 8.549 3.254 -7.345 1.00 86.12 72 TYR A O 1
ATOM 584 N N . TYR A 1 73 ? 9.211 2.538 -9.360 1.00 85.69 73 TYR A N 1
ATOM 585 C CA . TYR A 1 73 ? 7.905 2.781 -9.979 1.00 85.69 73 TYR A CA 1
ATOM 586 C C . TYR A 1 73 ? 6.808 1.896 -9.376 1.00 85.69 73 TYR A C 1
ATOM 588 O O . TYR A 1 73 ? 5.685 2.353 -9.175 1.00 85.69 73 TYR A O 1
ATOM 596 N N . TYR A 1 74 ? 7.127 0.648 -9.031 1.00 90.81 74 TYR A N 1
ATOM 597 C CA . TYR A 1 74 ? 6.212 -0.217 -8.291 1.00 90.81 74 TYR A CA 1
ATOM 598 C C . TYR A 1 74 ? 5.819 0.406 -6.943 1.00 90.81 74 TYR A C 1
ATOM 600 O O . TYR A 1 74 ? 4.633 0.491 -6.619 1.00 90.81 74 TYR A O 1
ATOM 608 N N . GLN A 1 75 ? 6.800 0.898 -6.180 1.00 90.19 75 GLN A N 1
ATOM 609 C CA . GLN A 1 75 ? 6.566 1.573 -4.906 1.00 90.19 75 GLN A CA 1
ATOM 610 C C . GLN A 1 75 ? 5.644 2.782 -5.059 1.00 90.19 75 GLN A C 1
ATOM 612 O O . GLN A 1 75 ? 4.685 2.895 -4.300 1.00 90.19 75 GLN A O 1
ATOM 617 N N . LEU A 1 76 ? 5.876 3.643 -6.055 1.00 87.50 76 LEU A N 1
ATOM 618 C CA . LEU A 1 76 ? 5.037 4.821 -6.292 1.00 87.50 76 LEU A CA 1
ATOM 619 C C . LEU A 1 76 ? 3.557 4.454 -6.439 1.00 87.50 76 LEU A C 1
ATOM 621 O O . LEU A 1 76 ? 2.710 5.035 -5.761 1.00 87.50 76 LEU A O 1
ATOM 625 N N . GLY A 1 77 ? 3.245 3.459 -7.272 1.00 89.31 77 GLY A N 1
ATOM 626 C CA . GLY A 1 77 ? 1.864 3.018 -7.464 1.00 89.31 77 GLY A CA 1
ATOM 627 C C . GLY A 1 77 ? 1.259 2.360 -6.221 1.00 89.31 77 GLY A C 1
ATOM 628 O O . GLY A 1 77 ? 0.083 2.562 -5.912 1.00 89.31 77 GLY A O 1
ATOM 629 N N . TRP A 1 78 ? 2.062 1.611 -5.462 1.00 92.12 78 TRP A N 1
ATOM 630 C CA . TRP A 1 78 ? 1.632 1.019 -4.193 1.00 92.12 78 TRP A CA 1
ATOM 631 C C . TRP A 1 78 ? 1.281 2.100 -3.157 1.00 92.12 78 TRP A C 1
ATOM 633 O O . TRP A 1 78 ? 0.224 2.048 -2.521 1.00 92.12 78 TRP A O 1
ATOM 643 N N . GLU A 1 79 ? 2.131 3.120 -3.018 1.00 89.12 79 GLU A N 1
ATOM 644 C CA . GLU A 1 79 ? 1.913 4.254 -2.117 1.00 89.12 79 GLU A CA 1
ATOM 645 C C . GLU A 1 79 ? 0.693 5.082 -2.512 1.00 89.12 79 GLU A C 1
ATOM 647 O O . GLU A 1 79 ? -0.091 5.488 -1.650 1.00 89.12 79 GLU A O 1
ATOM 652 N N . GLU A 1 80 ? 0.525 5.337 -3.809 1.00 87.75 80 GLU A N 1
ATOM 653 C CA . GLU A 1 80 ? -0.614 6.073 -4.342 1.00 87.75 80 GLU A CA 1
ATOM 654 C C . GLU A 1 80 ? -1.929 5.336 -4.037 1.00 87.75 80 GLU A C 1
ATOM 656 O O . GLU A 1 80 ? -2.913 5.973 -3.642 1.00 87.75 80 GLU A O 1
ATOM 661 N N . CYS A 1 81 ? -1.933 3.999 -4.125 1.00 90.00 81 CYS A N 1
ATOM 662 C CA . CYS A 1 81 ? -3.098 3.170 -3.803 1.00 90.00 81 CYS A CA 1
ATOM 663 C C . CYS A 1 81 ? -3.475 3.305 -2.333 1.00 90.00 81 CYS A C 1
ATOM 665 O O . CYS A 1 81 ? -4.629 3.594 -1.992 1.00 90.00 81 CYS A O 1
ATOM 667 N N . LEU A 1 82 ? -2.488 3.155 -1.449 1.00 90.62 82 LEU A N 1
ATOM 668 C CA . LEU A 1 82 ? -2.691 3.289 -0.014 1.00 90.62 82 LEU A CA 1
ATOM 669 C C . LEU A 1 82 ? -3.171 4.699 0.358 1.00 90.62 82 LEU A C 1
ATOM 671 O O . LEU A 1 82 ? -4.144 4.848 1.104 1.00 90.62 82 LEU A O 1
ATOM 675 N N . ARG A 1 83 ? -2.536 5.736 -0.199 1.00 87.62 83 ARG A N 1
ATOM 676 C CA . ARG A 1 83 ? -2.916 7.138 0.009 1.00 87.62 83 ARG A CA 1
ATOM 677 C C . ARG A 1 83 ? -4.364 7.374 -0.401 1.00 87.62 83 ARG A C 1
ATOM 679 O O . ARG A 1 83 ? -5.135 7.924 0.385 1.00 87.62 83 ARG A O 1
ATOM 686 N N . SER A 1 84 ? -4.745 6.911 -1.587 1.00 85.94 84 SER A N 1
ATOM 687 C CA . SER A 1 84 ? -6.103 7.061 -2.111 1.00 85.94 84 SER A CA 1
ATOM 688 C C . SER A 1 84 ? -7.111 6.355 -1.213 1.00 85.94 84 SER A C 1
ATOM 690 O O . SER A 1 84 ? -8.088 6.963 -0.777 1.00 85.94 84 SER A O 1
ATOM 692 N N . PHE A 1 85 ? -6.831 5.115 -0.811 1.00 88.56 85 PHE A N 1
ATOM 693 C CA . PHE A 1 85 ? -7.695 4.375 0.105 1.00 88.56 85 PHE A CA 1
ATOM 694 C C . PHE A 1 85 ? -7.889 5.083 1.452 1.00 88.56 85 PHE A C 1
ATOM 696 O O . PHE A 1 85 ? -9.004 5.112 1.986 1.00 88.56 85 PHE A O 1
ATOM 703 N N . ILE A 1 86 ? -6.819 5.657 2.010 1.00 87.69 86 ILE A N 1
ATOM 704 C CA . ILE A 1 86 ? -6.852 6.384 3.281 1.00 87.69 86 ILE A CA 1
ATOM 705 C C . ILE A 1 86 ? -7.598 7.714 3.141 1.00 87.69 86 ILE A C 1
ATOM 707 O O . ILE A 1 86 ? -8.326 8.085 4.064 1.00 87.69 86 ILE A O 1
ATOM 711 N N . GLN A 1 87 ? -7.440 8.434 2.029 1.00 80.81 87 GLN A N 1
ATOM 712 C CA . GLN A 1 87 ? -7.945 9.799 1.853 1.00 80.81 87 GLN A CA 1
ATOM 713 C C . GLN A 1 87 ? -9.401 9.894 1.372 1.00 80.81 87 GLN A C 1
ATOM 715 O O . GLN A 1 87 ? -10.008 10.945 1.590 1.00 80.81 87 GLN A O 1
ATOM 720 N N . ILE A 1 88 ? -9.996 8.823 0.823 1.00 74.81 88 ILE A N 1
ATOM 721 C CA . ILE A 1 88 ? -11.423 8.795 0.436 1.00 74.81 88 ILE A CA 1
ATOM 722 C C . ILE A 1 88 ? -12.300 9.295 1.596 1.00 74.81 88 ILE A C 1
ATOM 724 O O . ILE A 1 88 ? -12.308 8.720 2.700 1.00 74.81 88 ILE A O 1
ATOM 728 N N . ARG A 1 89 ? -13.051 10.378 1.353 1.00 66.06 89 ARG A N 1
ATOM 729 C CA . ARG A 1 89 ? -13.876 11.033 2.371 1.00 66.06 89 ARG A CA 1
ATOM 730 C C . ARG A 1 89 ? -15.112 10.187 2.671 1.00 66.06 89 ARG A C 1
ATOM 732 O O . ARG A 1 89 ? -15.585 9.388 1.863 1.00 66.06 89 ARG A O 1
ATOM 739 N N . ARG A 1 90 ? -15.667 10.354 3.877 1.00 54.66 90 ARG A N 1
ATOM 740 C CA . ARG A 1 90 ? -16.985 9.785 4.204 1.00 54.66 90 ARG A CA 1
ATOM 741 C C . ARG A 1 90 ? -18.028 10.429 3.287 1.00 54.66 90 ARG A C 1
ATOM 743 O O . ARG A 1 90 ? -18.246 11.629 3.392 1.00 54.66 90 ARG A O 1
ATOM 750 N N . GLY A 1 91 ? -18.671 9.625 2.443 1.00 54.69 91 GLY A N 1
ATOM 751 C CA . GLY A 1 91 ? -19.721 10.071 1.521 1.00 54.69 91 GLY A CA 1
ATOM 752 C C . GLY A 1 91 ? -19.331 10.024 0.044 1.00 54.69 91 GLY A C 1
ATOM 753 O O . GLY A 1 91 ? -20.221 10.098 -0.801 1.00 54.69 91 GLY A O 1
ATOM 754 N N . ASP A 1 92 ? -18.049 9.826 -0.270 1.00 63.62 92 ASP A N 1
ATOM 755 C CA . ASP A 1 92 ? -17.634 9.550 -1.642 1.00 63.62 92 ASP A CA 1
ATOM 756 C C . ASP A 1 92 ? -18.234 8.207 -2.078 1.00 63.62 92 ASP A C 1
ATOM 758 O O . ASP A 1 92 ? -18.042 7.180 -1.425 1.00 63.62 92 ASP A O 1
ATOM 762 N N . ARG A 1 93 ? -18.987 8.218 -3.185 1.00 58.88 93 ARG A N 1
ATOM 763 C CA . ARG A 1 93 ? -19.565 7.011 -3.811 1.00 58.88 93 ARG A CA 1
ATOM 764 C C . ARG A 1 93 ? -18.535 6.193 -4.598 1.00 58.88 93 ARG A C 1
ATOM 766 O O . ARG A 1 93 ? -18.907 5.256 -5.293 1.00 58.88 93 ARG A O 1
ATOM 773 N N . MET A 1 94 ? -17.265 6.577 -4.524 1.00 63.59 94 MET A N 1
ATOM 774 C CA . MET A 1 94 ? -16.172 5.914 -5.216 1.00 63.59 94 MET A CA 1
ATOM 775 C C . MET A 1 94 ? -15.945 4.547 -4.575 1.00 63.59 94 MET A C 1
ATOM 777 O O . MET A 1 94 ? -15.678 4.467 -3.372 1.00 63.59 94 MET A O 1
ATOM 781 N N . ASP A 1 95 ? -16.067 3.481 -5.366 1.00 75.56 95 ASP A N 1
ATOM 782 C CA . ASP A 1 95 ? -15.637 2.159 -4.929 1.00 75.56 95 ASP A CA 1
ATOM 783 C C . ASP A 1 95 ? -14.119 2.223 -4.671 1.00 75.56 95 ASP A C 1
ATOM 785 O O . ASP A 1 95 ? -13.348 2.467 -5.607 1.00 75.56 95 ASP A O 1
ATOM 789 N N . PRO A 1 96 ? -13.660 2.042 -3.414 1.00 69.44 96 PRO A N 1
ATOM 790 C CA . PRO A 1 96 ? -12.234 2.062 -3.093 1.00 69.44 96 PRO A CA 1
ATOM 791 C C . PRO A 1 96 ? -11.457 0.934 -3.787 1.00 69.44 96 PRO A C 1
ATOM 793 O O . PRO A 1 96 ? -10.228 0.936 -3.754 1.00 69.44 96 PRO A O 1
ATOM 796 N N . PHE A 1 97 ? -12.160 -0.025 -4.395 1.00 82.12 97 PHE A N 1
ATOM 797 C CA . PHE A 1 97 ? -11.610 -1.150 -5.131 1.00 82.12 97 PHE A CA 1
ATOM 798 C C . PHE A 1 97 ? -12.013 -1.136 -6.610 1.00 82.12 97 PHE A C 1
ATOM 800 O O . PHE A 1 97 ? -12.010 -2.188 -7.250 1.00 82.12 97 PHE A O 1
ATOM 807 N N . ASP A 1 98 ? -12.323 0.018 -7.198 1.00 79.06 98 ASP A N 1
ATOM 808 C CA . ASP A 1 98 ? -12.478 0.104 -8.653 1.00 79.06 98 ASP A CA 1
ATOM 809 C C . ASP A 1 98 ? -11.114 -0.050 -9.355 1.00 79.06 98 ASP A C 1
ATOM 811 O O . ASP A 1 98 ? -10.097 0.491 -8.910 1.00 79.06 98 ASP A O 1
ATOM 815 N N . GLN A 1 99 ? -11.057 -0.845 -10.430 1.00 69.25 99 GLN A N 1
ATOM 816 C CA . GLN A 1 99 ? -9.828 -1.041 -11.218 1.00 69.25 99 GLN A CA 1
ATOM 817 C C . GLN A 1 99 ? -9.547 0.148 -12.132 1.00 69.25 99 GLN A C 1
ATOM 819 O O . GLN A 1 99 ? -8.384 0.378 -12.458 1.00 69.25 99 GLN A O 1
ATOM 824 N N . SER A 1 100 ? -10.570 0.920 -12.511 1.00 77.12 100 SER A N 1
ATOM 825 C CA . SER A 1 100 ? -10.392 2.079 -13.392 1.00 77.12 100 SER A CA 1
ATOM 826 C C . SER A 1 100 ? -9.691 3.256 -12.718 1.00 77.12 100 SER A C 1
ATOM 828 O O . SER A 1 100 ? -9.264 4.174 -13.408 1.00 77.12 100 SER A O 1
ATOM 830 N N . ASN A 1 101 ? -9.572 3.237 -11.387 1.00 74.38 101 ASN A N 1
ATOM 831 C CA . ASN A 1 101 ? -8.942 4.305 -10.608 1.00 74.38 101 ASN A CA 1
ATOM 832 C C . ASN A 1 101 ? -7.421 4.146 -10.472 1.00 74.38 101 ASN A C 1
ATOM 834 O O . ASN A 1 101 ? -6.786 4.987 -9.843 1.00 74.38 101 ASN A O 1
ATOM 838 N N . GLY A 1 102 ? -6.843 3.063 -11.003 1.00 77.81 102 GLY A N 1
ATOM 839 C CA . GLY A 1 102 ? -5.395 2.874 -11.002 1.00 77.81 102 GLY A CA 1
ATOM 840 C C . GLY A 1 102 ? -4.679 3.792 -11.999 1.00 77.81 102 GLY A C 1
ATOM 841 O O . GLY A 1 102 ? -5.302 4.288 -12.942 1.00 77.81 102 GLY A O 1
ATOM 842 N N . PRO A 1 103 ? -3.361 3.990 -11.833 1.00 80.19 103 PRO A N 1
ATOM 843 C CA . PRO A 1 103 ? -2.570 4.782 -12.761 1.00 80.19 103 PRO A CA 1
ATOM 844 C C . PRO A 1 103 ? -2.609 4.172 -14.168 1.00 80.19 103 PRO A C 1
ATOM 846 O O . PRO A 1 103 ? -2.577 2.951 -14.353 1.00 80.19 103 PRO A O 1
ATOM 849 N N . GLY A 1 104 ? -2.685 5.043 -15.175 1.00 79.44 104 GLY A N 1
ATOM 850 C CA . GLY A 1 104 ? -2.603 4.644 -16.577 1.00 79.44 104 GLY A CA 1
ATOM 851 C C . GLY A 1 104 ? -1.220 4.099 -16.944 1.00 79.44 104 GLY A C 1
ATOM 852 O O . GLY A 1 104 ? -0.240 4.299 -16.227 1.00 79.44 104 GLY A O 1
ATOM 853 N N . MET A 1 105 ? -1.128 3.427 -18.095 1.00 79.25 105 MET A N 1
ATOM 854 C CA . MET A 1 105 ? 0.175 3.049 -18.651 1.00 79.25 105 MET A CA 1
ATOM 855 C C . MET A 1 105 ? 0.990 4.303 -18.959 1.00 79.25 105 MET A C 1
ATOM 857 O O . MET A 1 105 ? 0.485 5.243 -19.577 1.00 79.25 105 MET A O 1
ATOM 861 N N . LYS A 1 106 ? 2.258 4.296 -18.558 1.00 77.12 106 LYS A N 1
ATOM 862 C CA . LYS A 1 106 ? 3.209 5.364 -18.864 1.00 77.12 106 LYS A CA 1
ATOM 863 C C . LYS A 1 106 ? 4.151 4.888 -19.954 1.00 77.12 106 LYS A C 1
ATOM 865 O O . LYS A 1 106 ? 4.481 3.710 -20.021 1.00 77.12 106 LYS A O 1
ATOM 870 N N . GLN A 1 107 ? 4.582 5.797 -20.819 1.00 69.44 107 GLN A N 1
ATOM 871 C CA . GLN A 1 107 ? 5.628 5.498 -21.787 1.00 69.44 107 GLN A CA 1
ATOM 872 C C . GLN A 1 107 ? 6.956 6.030 -21.248 1.00 69.44 107 GLN A C 1
ATOM 874 O O . GLN A 1 107 ? 7.106 7.229 -21.032 1.00 69.44 107 GLN A O 1
ATOM 879 N N . ILE A 1 108 ? 7.911 5.134 -21.021 1.00 68.31 108 ILE A N 1
ATOM 880 C CA . ILE A 1 108 ? 9.281 5.450 -20.627 1.00 68.31 108 ILE A CA 1
ATOM 881 C C . ILE A 1 108 ? 10.165 5.099 -21.820 1.00 68.31 108 ILE A C 1
ATOM 883 O O . ILE A 1 108 ? 10.390 3.927 -22.104 1.00 68.31 108 ILE A O 1
ATOM 887 N N . CYS A 1 109 ? 10.633 6.118 -22.544 1.00 64.75 109 CYS A N 1
ATOM 888 C CA . CYS A 1 109 ? 11.564 5.958 -23.668 1.00 64.75 109 CYS A CA 1
ATOM 889 C C . CYS A 1 109 ? 11.128 4.915 -24.704 1.00 64.75 109 CYS A C 1
ATOM 891 O O . CYS A 1 109 ? 11.838 3.962 -25.000 1.00 64.75 109 CYS A O 1
ATOM 893 N N . GLY A 1 110 ? 9.912 5.072 -25.227 1.00 62.00 110 GLY A N 1
ATOM 894 C CA . GLY A 1 110 ? 9.350 4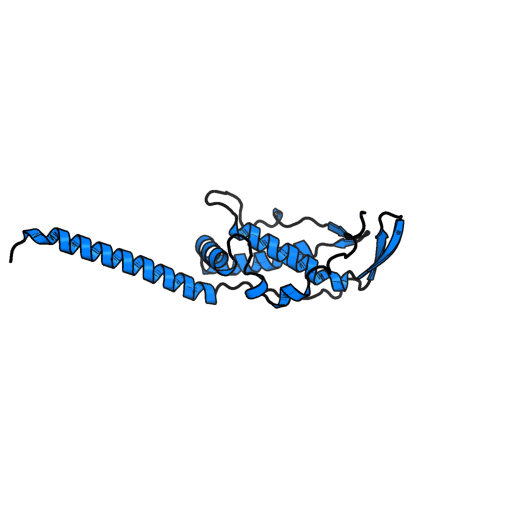.143 -26.209 1.00 62.00 110 GLY A CA 1
ATOM 895 C C . GLY A 1 110 ? 8.733 2.881 -25.598 1.00 62.00 110 GLY A C 1
ATOM 896 O O . GLY A 1 110 ? 7.858 2.290 -26.227 1.00 62.00 110 GLY A O 1
ATOM 897 N N . HIS A 1 111 ? 9.083 2.520 -24.359 1.00 65.88 111 HIS A N 1
ATOM 898 C CA . HIS A 1 111 ? 8.527 1.366 -23.658 1.00 65.88 111 HIS A CA 1
ATOM 899 C C . HIS A 1 111 ? 7.296 1.745 -22.842 1.00 65.88 111 HIS A C 1
ATOM 901 O O . HIS A 1 111 ? 7.363 2.571 -21.935 1.00 65.88 111 HIS A O 1
ATOM 907 N N . TYR A 1 112 ? 6.165 1.105 -23.129 1.00 65.06 112 TYR A N 1
ATOM 908 C CA . TYR A 1 112 ? 5.013 1.172 -22.239 1.00 65.06 112 TYR A CA 1
ATOM 909 C C . TYR A 1 112 ? 5.321 0.386 -20.965 1.00 65.06 112 TYR A C 1
ATOM 911 O O . TYR A 1 112 ? 5.532 -0.825 -21.012 1.00 65.06 112 TYR A O 1
ATOM 919 N N . SER A 1 113 ? 5.344 1.078 -19.832 1.00 76.00 113 SER A N 1
ATOM 920 C CA . SER A 1 113 ? 5.463 0.484 -18.512 1.00 76.00 113 SER A CA 1
ATOM 921 C C . SER A 1 113 ? 4.127 0.568 -17.779 1.00 76.00 113 SER A C 1
ATOM 923 O O . SER A 1 113 ? 3.379 1.549 -17.838 1.00 76.00 113 SER A O 1
ATOM 925 N N . ASN A 1 114 ? 3.814 -0.512 -17.077 1.00 84.38 114 ASN A N 1
ATOM 926 C CA . ASN A 1 114 ? 2.664 -0.626 -16.190 1.00 84.38 114 ASN A CA 1
ATOM 927 C C . ASN A 1 114 ? 3.116 -0.837 -14.736 1.00 84.38 114 ASN A C 1
ATOM 929 O O . ASN A 1 114 ? 2.352 -1.354 -13.931 1.00 84.38 114 ASN A O 1
ATOM 933 N N . TYR A 1 115 ? 4.353 -0.468 -14.394 1.00 87.44 115 TYR A N 1
ATOM 934 C CA . TYR A 1 115 ? 4.983 -0.822 -13.116 1.00 87.44 115 TYR A CA 1
ATOM 935 C C . TYR A 1 115 ? 4.254 -0.203 -11.922 1.00 87.44 115 TYR A C 1
ATOM 937 O O . TYR A 1 115 ? 3.956 -0.898 -10.954 1.00 87.44 115 TYR A O 1
ATOM 945 N N . GLU A 1 116 ? 3.862 1.067 -12.039 1.00 88.06 116 GLU A N 1
ATOM 946 C CA . GLU A 1 116 ? 2.998 1.728 -11.055 1.00 88.06 116 GLU A CA 1
ATOM 947 C C . GLU A 1 116 ? 1.636 1.027 -10.949 1.00 88.06 116 GLU A C 1
ATOM 949 O O . GLU A 1 116 ? 1.136 0.787 -9.855 1.00 88.06 116 GLU A O 1
ATOM 954 N N . LEU A 1 117 ? 1.049 0.613 -12.077 1.00 89.25 117 LEU A N 1
ATOM 955 C CA . LEU A 1 117 ? -0.215 -0.126 -12.073 1.00 89.25 117 LEU A CA 1
ATOM 956 C C . LEU A 1 117 ? -0.082 -1.492 -11.380 1.00 89.25 117 LEU A C 1
ATOM 958 O O . LEU A 1 117 ? -1.033 -1.936 -10.738 1.00 89.25 117 LEU A O 1
ATOM 962 N N . LEU A 1 118 ? 1.067 -2.163 -11.490 1.00 90.25 118 LEU A N 1
ATOM 963 C CA . LEU A 1 118 ? 1.334 -3.417 -10.780 1.00 90.25 118 LEU A CA 1
ATOM 964 C C . LEU A 1 118 ? 1.384 -3.190 -9.265 1.00 90.25 118 LEU A C 1
ATOM 966 O O . LEU A 1 118 ? 0.657 -3.866 -8.539 1.00 90.25 118 LEU A O 1
ATOM 970 N N . GLY A 1 119 ? 2.142 -2.189 -8.807 1.00 90.88 119 GLY A N 1
ATOM 971 C CA . GLY A 1 119 ? 2.198 -1.826 -7.387 1.00 90.88 119 GLY A CA 1
ATOM 972 C C . GLY A 1 119 ? 0.843 -1.390 -6.831 1.00 90.88 119 GLY A C 1
ATOM 973 O O . GLY A 1 119 ? 0.439 -1.810 -5.744 1.00 90.88 119 GLY A O 1
ATOM 974 N N . TRP A 1 120 ? 0.083 -0.625 -7.617 1.00 91.38 120 TRP A N 1
ATOM 975 C CA . TRP A 1 120 ? -1.283 -0.241 -7.279 1.00 91.38 120 TRP A CA 1
ATOM 976 C C . TRP A 1 120 ? -2.196 -1.461 -7.108 1.00 91.38 120 TRP A C 1
ATOM 978 O O . TRP A 1 120 ? -2.921 -1.573 -6.118 1.00 91.38 120 TRP A O 1
ATOM 988 N N . LYS A 1 121 ? -2.170 -2.400 -8.064 1.00 90.75 121 LYS A N 1
ATOM 989 C CA . LYS A 1 121 ? -3.000 -3.616 -8.037 1.00 90.75 121 LYS A CA 1
ATOM 990 C C . LYS A 1 121 ? -2.679 -4.514 -6.846 1.00 90.75 121 LYS A C 1
ATOM 992 O O . LYS A 1 121 ? -3.614 -5.050 -6.248 1.00 90.75 121 LYS A O 1
ATOM 997 N N . ASP A 1 122 ? -1.405 -4.669 -6.504 1.00 93.00 122 ASP A N 1
ATOM 998 C CA . ASP A 1 122 ? -0.982 -5.427 -5.325 1.00 93.00 122 ASP A CA 1
ATOM 999 C C . ASP A 1 122 ? -1.532 -4.800 -4.036 1.00 93.00 122 ASP A C 1
ATOM 1001 O O . ASP A 1 122 ? -2.318 -5.436 -3.327 1.00 93.00 122 ASP A O 1
ATOM 1005 N N . CYS A 1 123 ? -1.247 -3.512 -3.798 1.00 92.50 123 CYS A N 1
ATOM 1006 C CA . CYS A 1 123 ? -1.772 -2.779 -2.642 1.00 92.50 123 CYS A CA 1
ATOM 1007 C C . CYS A 1 123 ? -3.297 -2.923 -2.528 1.00 92.50 123 CYS A C 1
ATOM 1009 O O . CYS A 1 123 ? -3.842 -3.243 -1.468 1.00 92.50 123 CYS A O 1
ATOM 1011 N N . ARG A 1 124 ? -4.007 -2.755 -3.647 1.00 92.50 124 ARG A N 1
ATOM 1012 C CA . ARG A 1 124 ? -5.465 -2.859 -3.694 1.00 92.50 124 ARG A CA 1
ATOM 1013 C C . ARG A 1 124 ? -5.978 -4.255 -3.360 1.00 92.50 124 ARG A C 1
ATOM 1015 O O . ARG A 1 124 ? -7.006 -4.377 -2.696 1.00 92.50 124 ARG A O 1
ATOM 1022 N N . THR A 1 125 ? -5.305 -5.295 -3.842 1.00 93.25 125 THR A N 1
ATOM 1023 C CA . THR A 1 125 ? -5.683 -6.689 -3.578 1.00 93.25 125 THR A CA 1
ATOM 1024 C C . THR A 1 125 ? -5.604 -6.967 -2.083 1.00 93.25 125 THR A C 1
ATOM 1026 O O . THR A 1 125 ? -6.587 -7.407 -1.490 1.00 93.25 125 THR A O 1
ATOM 1029 N N . GLN A 1 126 ? -4.507 -6.563 -1.442 1.00 93.88 126 GLN A N 1
ATOM 1030 C CA . GLN A 1 126 ? -4.343 -6.689 0.006 1.00 93.88 126 GLN A CA 1
ATOM 1031 C C . GLN A 1 126 ? -5.387 -5.868 0.783 1.00 93.88 126 GLN A C 1
ATOM 1033 O O . GLN A 1 126 ? -5.987 -6.348 1.749 1.00 93.88 126 GLN A O 1
ATOM 1038 N N . LEU A 1 127 ? -5.671 -4.637 0.344 1.00 93.25 127 LEU A N 1
ATOM 1039 C CA . LEU A 1 127 ? -6.719 -3.802 0.936 1.00 93.25 127 LEU A CA 1
ATOM 1040 C C . LEU A 1 127 ? -8.105 -4.450 0.835 1.00 93.25 127 LEU A C 1
ATOM 1042 O O . LEU A 1 127 ? -8.875 -4.379 1.797 1.00 93.25 127 LEU A O 1
ATOM 1046 N N . ALA A 1 128 ? -8.427 -5.079 -0.296 1.00 91.94 128 ALA A N 1
ATOM 1047 C CA . ALA A 1 128 ? -9.682 -5.794 -0.499 1.00 91.94 128 ALA A CA 1
ATOM 1048 C C . ALA A 1 128 ? -9.770 -7.040 0.398 1.00 91.94 128 ALA A C 1
ATOM 1050 O O . ALA A 1 128 ? -10.795 -7.245 1.051 1.00 91.94 128 ALA A O 1
ATOM 1051 N N . GLU A 1 129 ? -8.689 -7.815 0.518 1.00 93.31 129 GLU A N 1
ATOM 1052 C CA . GLU A 1 129 ? -8.605 -8.973 1.416 1.00 93.31 129 GLU A CA 1
ATOM 1053 C C . GLU A 1 129 ? -8.844 -8.567 2.875 1.00 93.31 129 GLU A C 1
ATOM 1055 O O . GLU A 1 129 ? -9.768 -9.069 3.524 1.00 93.31 129 GLU A O 1
ATOM 1060 N N . HIS A 1 130 ? -8.099 -7.584 3.385 1.00 93.38 130 HIS A N 1
ATOM 1061 C CA . HIS A 1 130 ? -8.307 -7.079 4.742 1.00 93.38 130 HIS A CA 1
ATOM 1062 C C . HIS A 1 130 ? -9.711 -6.494 4.929 1.00 93.38 130 HIS A C 1
ATOM 1064 O O . HIS A 1 130 ? -10.342 -6.711 5.967 1.00 93.38 130 HIS A O 1
ATOM 1070 N N . SER A 1 131 ? -10.228 -5.769 3.936 1.00 92.12 131 SER A N 1
ATOM 1071 C CA . SER A 1 131 ? -11.546 -5.133 4.026 1.00 92.12 131 SER A CA 1
ATOM 1072 C C . SER A 1 131 ? -12.690 -6.133 3.997 1.00 92.12 131 SER A C 1
ATOM 1074 O O . SER A 1 131 ? -13.686 -5.905 4.682 1.00 92.12 131 SER A O 1
ATOM 1076 N N . SER A 1 132 ? -12.550 -7.250 3.283 1.00 92.00 132 SER A N 1
ATOM 1077 C CA . SER A 1 132 ? -13.531 -8.337 3.320 1.00 92.00 132 SER A CA 1
ATOM 1078 C C . SER A 1 132 ? -13.613 -8.982 4.708 1.00 92.00 132 SER A C 1
ATOM 1080 O O . SER A 1 132 ? -14.700 -9.321 5.169 1.00 92.00 132 SER A O 1
ATOM 1082 N N . LYS A 1 133 ? -12.480 -9.073 5.420 1.00 92.12 133 LYS A N 1
ATOM 1083 C CA . LYS A 1 133 ? -12.396 -9.678 6.755 1.00 92.12 133 LYS A CA 1
ATOM 1084 C C . LYS A 1 133 ? -12.813 -8.738 7.890 1.00 92.12 133 LYS A C 1
ATOM 1086 O O . LYS A 1 133 ? -13.471 -9.169 8.834 1.00 92.12 133 LYS A O 1
ATOM 1091 N N . TYR A 1 134 ? -12.413 -7.467 7.835 1.00 89.56 134 TYR A N 1
ATOM 1092 C CA . TYR A 1 134 ? -12.547 -6.524 8.959 1.00 89.56 134 TYR A CA 1
ATOM 1093 C C . TYR A 1 134 ? -13.485 -5.335 8.680 1.00 89.56 134 TYR A C 1
ATOM 1095 O O . TYR A 1 134 ? -13.811 -4.573 9.598 1.00 89.56 134 TYR A O 1
ATOM 1103 N N . GLY A 1 135 ? -13.937 -5.177 7.434 1.00 89.25 135 GLY A N 1
ATOM 1104 C CA . GLY A 1 135 ? -14.745 -4.056 6.960 1.00 89.25 135 GLY A CA 1
ATOM 1105 C C . GLY A 1 135 ? -13.907 -2.841 6.549 1.00 89.25 135 GLY A C 1
ATOM 1106 O O . GLY A 1 135 ? -12.986 -2.430 7.258 1.00 89.25 135 GLY A O 1
ATOM 1107 N N . VAL A 1 136 ? -14.286 -2.206 5.431 1.00 89.12 136 VAL A N 1
ATOM 1108 C CA . VAL A 1 136 ? -13.576 -1.061 4.817 1.00 89.12 136 VAL A CA 1
ATOM 1109 C C . VAL A 1 136 ? -13.310 0.067 5.819 1.00 89.12 136 VAL A C 1
ATOM 1111 O O . VAL A 1 136 ? -12.192 0.566 5.921 1.00 89.12 136 VAL A O 1
ATOM 1114 N N . SER A 1 137 ? -14.324 0.455 6.602 1.00 86.81 137 SER A N 1
ATOM 1115 C CA . SER A 1 137 ? -14.202 1.543 7.586 1.00 86.81 137 SER A CA 1
ATOM 1116 C C . SER A 1 137 ? -13.170 1.245 8.680 1.00 86.81 137 SER A C 1
ATOM 1118 O O . SER A 1 137 ? -12.460 2.153 9.114 1.00 86.81 137 SER A O 1
ATOM 1120 N N . THR A 1 138 ? -13.089 -0.011 9.130 1.00 88.06 138 THR A N 1
ATOM 1121 C CA . THR A 1 138 ? -12.143 -0.449 10.166 1.00 88.06 138 THR A CA 1
ATOM 1122 C C . THR A 1 138 ? -10.723 -0.438 9.617 1.00 88.06 138 THR A C 1
ATOM 1124 O O . THR A 1 138 ? -9.848 0.184 10.213 1.00 88.06 138 THR A O 1
ATOM 1127 N N . VAL A 1 139 ? -10.517 -1.063 8.452 1.00 90.69 139 VAL A N 1
ATOM 1128 C CA . VAL A 1 139 ? -9.215 -1.117 7.771 1.00 90.69 139 VAL A CA 1
ATOM 1129 C C . VAL A 1 139 ? -8.700 0.292 7.508 1.00 90.69 139 VAL A C 1
ATOM 1131 O O . VAL A 1 139 ? -7.586 0.616 7.905 1.00 90.69 139 VAL A O 1
ATOM 1134 N N . ARG A 1 140 ? -9.533 1.179 6.949 1.00 88.38 140 ARG A N 1
ATOM 1135 C CA . ARG A 1 140 ? -9.156 2.576 6.691 1.00 88.38 140 ARG A CA 1
ATOM 1136 C C . ARG A 1 140 ? -8.719 3.301 7.958 1.00 88.38 140 ARG A C 1
ATOM 1138 O O . ARG A 1 140 ? -7.701 3.985 7.940 1.00 88.38 140 ARG A O 1
ATOM 1145 N N . ARG A 1 141 ? -9.464 3.161 9.059 1.00 87.38 141 ARG A N 1
ATOM 1146 C CA . ARG A 1 141 ? -9.118 3.804 10.335 1.00 87.38 141 ARG A CA 1
ATOM 1147 C C . ARG A 1 141 ? -7.784 3.300 10.882 1.00 87.38 141 ARG A C 1
ATOM 1149 O O . ARG A 1 141 ? -6.966 4.115 11.303 1.00 87.38 141 ARG A O 1
ATOM 1156 N N . VAL A 1 142 ? -7.581 1.984 10.878 1.00 89.38 142 VAL A N 1
ATOM 1157 C CA . VAL A 1 142 ? -6.351 1.355 11.373 1.00 89.38 142 VAL A CA 1
ATOM 1158 C C . VAL A 1 142 ? -5.155 1.777 10.521 1.00 89.38 142 VAL A C 1
ATOM 1160 O O . VAL A 1 142 ? -4.171 2.265 11.066 1.00 89.38 142 VAL A O 1
ATOM 1163 N N . LEU A 1 143 ? -5.265 1.710 9.193 1.00 89.69 143 LEU A N 1
ATOM 1164 C CA . LEU A 1 143 ? -4.190 2.125 8.291 1.00 89.69 143 LEU A CA 1
ATOM 1165 C C . LEU A 1 143 ? -3.869 3.617 8.416 1.00 89.69 143 LEU A C 1
ATOM 1167 O O . LEU A 1 143 ? -2.700 3.979 8.490 1.00 89.69 143 LEU A O 1
ATOM 1171 N N . ARG A 1 144 ? -4.878 4.489 8.528 1.00 87.75 144 ARG A N 1
ATOM 1172 C CA . ARG A 1 144 ? -4.666 5.930 8.743 1.00 87.75 144 ARG A CA 1
ATOM 1173 C C . ARG A 1 144 ? -3.908 6.204 10.051 1.00 87.75 144 ARG A C 1
ATOM 1175 O O . ARG A 1 144 ? -3.084 7.110 10.101 1.00 87.75 144 ARG A O 1
ATOM 1182 N N . LYS A 1 145 ? -4.131 5.391 11.092 1.00 85.62 145 LYS A N 1
ATOM 1183 C CA . LYS A 1 145 ? -3.373 5.454 12.351 1.00 85.62 145 LYS A CA 1
ATOM 1184 C C . LYS A 1 145 ? -1.931 4.960 12.188 1.00 85.62 145 LYS A C 1
ATOM 1186 O O . LYS A 1 145 ? -1.025 5.612 12.697 1.00 85.62 145 LYS A O 1
ATOM 1191 N N . SER A 1 146 ? -1.720 3.834 11.506 1.00 86.31 146 SER A N 1
ATOM 1192 C CA . SER A 1 146 ? -0.389 3.235 11.340 1.00 86.31 146 SER A CA 1
ATOM 1193 C C . SER A 1 146 ? 0.499 4.058 10.397 1.00 86.31 146 SER A C 1
ATOM 1195 O O . SER A 1 146 ? 1.604 4.452 10.766 1.00 86.31 146 SER A O 1
ATOM 1197 N N . TYR A 1 147 ? -0.002 4.378 9.204 1.00 83.00 147 TYR A N 1
ATOM 1198 C CA . TYR A 1 147 ? 0.754 5.031 8.130 1.00 83.00 147 TYR A CA 1
ATOM 1199 C C . TYR A 1 147 ? 0.715 6.572 8.207 1.00 83.00 147 TYR A C 1
ATOM 1201 O O . TYR A 1 147 ? 1.609 7.235 7.678 1.00 83.00 147 TYR A O 1
ATOM 1209 N N . GLY A 1 148 ? -0.260 7.146 8.925 1.00 74.44 148 GLY A N 1
ATOM 1210 C CA . GLY A 1 148 ? -0.458 8.592 9.084 1.00 74.44 148 GLY A CA 1
ATOM 1211 C C . GLY A 1 148 ? -1.264 9.233 7.945 1.00 74.44 148 GLY A C 1
ATOM 1212 O O . GLY A 1 148 ? -1.392 8.667 6.862 1.00 74.44 148 GLY A O 1
ATOM 1213 N N . ASP A 1 149 ? -1.784 10.446 8.166 1.00 66.50 149 ASP A N 1
ATOM 1214 C CA . ASP A 1 149 ? -2.577 11.188 7.161 1.00 66.50 149 ASP A CA 1
ATOM 1215 C C . ASP A 1 149 ? -1.758 11.596 5.915 1.00 66.50 149 ASP A C 1
ATOM 1217 O O . ASP A 1 149 ? -2.321 11.805 4.838 1.00 66.50 149 ASP A O 1
ATOM 1221 N N . TYR A 1 150 ? -0.428 11.659 6.057 1.00 61.72 150 TYR A N 1
ATOM 1222 C CA . TYR A 1 150 ? 0.531 12.050 5.014 1.00 61.72 150 TYR A CA 1
ATOM 1223 C C . TYR A 1 150 ? 1.572 10.967 4.706 1.00 61.72 150 TYR A C 1
ATOM 1225 O O . TYR A 1 150 ? 2.645 11.286 4.207 1.00 61.72 150 TYR A O 1
ATOM 1233 N N . MET A 1 151 ? 1.290 9.696 5.021 1.00 71.44 151 MET A N 1
ATOM 1234 C CA . MET A 1 151 ? 2.217 8.576 4.772 1.00 71.44 151 MET A CA 1
ATOM 1235 C C . MET A 1 151 ? 3.570 8.699 5.502 1.00 71.44 151 MET A C 1
ATOM 1237 O O . MET A 1 151 ? 4.502 7.958 5.210 1.00 71.44 151 MET A O 1
ATOM 1241 N N . SER A 1 152 ? 3.697 9.606 6.477 1.00 72.00 152 SER A N 1
ATOM 1242 C CA . SER A 1 152 ? 4.965 9.960 7.135 1.00 72.00 152 SER A CA 1
ATOM 1243 C C . SER A 1 152 ? 5.619 8.820 7.926 1.00 72.00 152 SER A C 1
ATOM 1245 O O . SER A 1 152 ? 6.770 8.940 8.342 1.00 72.00 152 SER A O 1
ATOM 1247 N N . ASN A 1 153 ? 4.904 7.713 8.139 1.00 75.06 153 ASN A N 1
ATOM 1248 C CA . ASN A 1 153 ? 5.421 6.518 8.800 1.00 75.06 153 ASN A CA 1
ATOM 1249 C C . ASN A 1 153 ? 5.662 5.341 7.848 1.00 75.06 153 ASN A C 1
ATOM 1251 O O . ASN A 1 153 ? 6.084 4.289 8.325 1.00 75.06 153 ASN A O 1
ATOM 1255 N N . ILE A 1 154 ? 5.409 5.480 6.542 1.00 79.69 154 ILE A N 1
ATOM 1256 C CA . ILE A 1 154 ? 5.471 4.339 5.623 1.00 79.69 154 ILE A CA 1
ATOM 1257 C C . ILE A 1 154 ? 6.844 3.664 5.633 1.00 79.69 154 ILE A C 1
ATOM 1259 O O . ILE A 1 154 ? 6.907 2.453 5.770 1.00 79.69 154 ILE A O 1
ATOM 1263 N N . GLU A 1 155 ? 7.932 4.432 5.641 1.00 79.38 155 GLU A N 1
ATOM 1264 C CA . GLU A 1 155 ? 9.302 3.898 5.656 1.00 79.38 155 GLU A CA 1
ATOM 1265 C C . GLU A 1 155 ? 9.695 3.262 6.992 1.00 79.38 155 GLU A C 1
ATOM 1267 O O . GLU A 1 155 ? 10.585 2.419 7.047 1.00 79.38 155 GLU A O 1
ATOM 1272 N N . LYS A 1 156 ? 9.028 3.640 8.090 1.00 81.12 156 LYS A N 1
ATOM 1273 C CA . LYS A 1 156 ? 9.224 2.968 9.382 1.00 81.12 156 LYS A CA 1
ATOM 1274 C C . LYS A 1 156 ? 8.568 1.590 9.389 1.00 81.12 156 LYS A C 1
ATOM 1276 O O . LYS A 1 156 ? 9.046 0.698 10.079 1.00 81.12 156 LYS A O 1
ATOM 1281 N N . ILE A 1 157 ? 7.458 1.444 8.664 1.00 79.56 157 ILE A N 1
ATOM 1282 C CA . ILE A 1 157 ? 6.711 0.187 8.537 1.00 79.56 157 ILE A CA 1
ATOM 1283 C C . ILE A 1 157 ? 7.343 -0.699 7.453 1.00 79.56 157 ILE A C 1
ATOM 1285 O O . ILE A 1 157 ? 7.429 -1.909 7.636 1.00 79.56 157 ILE A O 1
ATOM 1289 N N . HIS A 1 158 ? 7.826 -0.078 6.376 1.00 81.75 158 HIS A N 1
ATOM 1290 C CA . HIS A 1 158 ? 8.441 -0.692 5.201 1.00 81.75 158 HIS A CA 1
ATOM 1291 C C . HIS A 1 158 ? 9.861 -0.153 4.981 1.00 81.75 158 HIS A C 1
ATOM 1293 O O . HIS A 1 158 ? 10.088 0.645 4.067 1.00 81.75 158 HIS A O 1
ATOM 1299 N N . PRO A 1 159 ? 10.847 -0.549 5.803 1.00 82.56 159 PRO A N 1
ATOM 1300 C CA . PRO A 1 159 ? 12.231 -0.101 5.633 1.00 82.56 159 PRO A CA 1
ATOM 1301 C C . PRO A 1 159 ? 12.830 -0.507 4.278 1.00 82.56 159 PRO A C 1
ATOM 1303 O O . PRO A 1 159 ? 13.749 0.139 3.777 1.00 82.56 159 PRO A O 1
ATOM 1306 N N . GLU A 1 160 ? 12.311 -1.565 3.655 1.00 80.12 160 GLU A N 1
ATOM 1307 C CA . GLU A 1 160 ? 12.685 -2.012 2.317 1.00 80.12 160 GLU A CA 1
ATOM 1308 C C . GLU A 1 160 ? 12.418 -0.967 1.224 1.00 80.12 160 GLU A C 1
ATOM 1310 O O . GLU A 1 160 ? 13.178 -0.918 0.259 1.00 80.12 160 GLU A O 1
ATOM 1315 N N . MET A 1 161 ? 11.422 -0.091 1.401 1.00 80.62 161 MET A N 1
ATOM 1316 C CA . MET A 1 161 ? 11.092 0.984 0.458 1.00 80.62 161 MET A CA 1
ATOM 1317 C C . MET A 1 161 ? 12.160 2.084 0.403 1.00 80.62 161 MET A C 1
ATOM 1319 O O . MET A 1 161 ? 12.375 2.704 -0.636 1.00 80.62 161 MET A O 1
ATOM 1323 N N . ALA A 1 162 ? 12.899 2.311 1.495 1.00 74.06 162 ALA A N 1
ATOM 1324 C CA . ALA A 1 162 ? 13.927 3.355 1.544 1.00 74.06 162 ALA A CA 1
ATOM 1325 C C . ALA A 1 162 ? 15.059 3.129 0.522 1.00 74.06 162 ALA A C 1
ATOM 1327 O O . ALA A 1 162 ? 15.765 4.065 0.154 1.00 74.06 162 ALA A O 1
ATOM 1328 N N . LYS A 1 163 ? 15.222 1.889 0.043 1.00 76.44 163 LYS A N 1
ATOM 1329 C CA . LYS A 1 163 ? 16.267 1.485 -0.906 1.00 76.44 163 LYS A CA 1
ATOM 1330 C C . LYS A 1 163 ? 15.991 1.918 -2.343 1.00 76.44 163 LYS A C 1
ATOM 1332 O O . LYS A 1 163 ? 16.903 1.861 -3.160 1.00 76.44 163 LYS A O 1
ATOM 1337 N N . PHE A 1 164 ? 14.755 2.307 -2.652 1.00 73.25 164 PHE A N 1
ATOM 1338 C CA . PHE A 1 164 ? 14.319 2.563 -4.024 1.00 73.25 164 PHE A CA 1
ATOM 1339 C C . PHE A 1 164 ? 14.074 4.039 -4.315 1.00 73.25 164 PHE A C 1
ATOM 1341 O O . PHE A 1 164 ? 13.600 4.358 -5.399 1.00 73.25 164 PHE A O 1
ATOM 1348 N N . ARG A 1 165 ? 14.390 4.953 -3.386 1.00 62.78 165 ARG A N 1
ATOM 1349 C CA . ARG A 1 165 ? 14.303 6.388 -3.678 1.00 62.78 165 ARG A CA 1
ATOM 1350 C C . ARG A 1 165 ? 15.172 6.719 -4.899 1.00 62.78 165 ARG A C 1
ATOM 1352 O O . ARG A 1 165 ? 16.263 6.155 -5.023 1.00 62.78 165 ARG A O 1
ATOM 1359 N N . PRO A 1 166 ? 14.726 7.635 -5.776 1.00 55.19 166 PRO A N 1
ATOM 1360 C CA . PRO A 1 166 ? 15.589 8.120 -6.831 1.00 55.19 166 PRO A CA 1
ATOM 1361 C C . PRO A 1 166 ? 16.804 8.731 -6.137 1.00 55.19 166 PRO A C 1
ATOM 1363 O O . PRO A 1 166 ? 16.656 9.500 -5.181 1.00 55.19 166 PRO A O 1
ATOM 1366 N N . ILE A 1 167 ? 18.000 8.339 -6.575 1.00 48.78 167 ILE A N 1
ATOM 1367 C CA . ILE A 1 167 ? 19.203 9.116 -6.284 1.00 48.78 167 ILE A CA 1
ATOM 1368 C C . ILE A 1 167 ? 18.841 10.527 -6.740 1.00 48.78 167 ILE A C 1
ATOM 1370 O O . ILE A 1 167 ? 18.390 10.682 -7.877 1.00 48.78 167 ILE A O 1
ATOM 1374 N N . ALA A 1 168 ? 18.883 11.499 -5.825 1.00 43.03 168 ALA A N 1
ATOM 1375 C CA . ALA A 1 168 ? 18.623 12.880 -6.189 1.00 43.03 168 ALA A CA 1
ATOM 1376 C C . ALA A 1 168 ? 19.497 13.185 -7.405 1.00 43.03 168 ALA A C 1
ATOM 1378 O O . ALA A 1 168 ? 20.695 12.903 -7.390 1.00 43.03 168 ALA A O 1
ATOM 1379 N N . ASP A 1 169 ? 18.868 13.641 -8.482 1.00 41.47 169 ASP A N 1
ATOM 1380 C CA . ASP A 1 169 ? 19.605 14.175 -9.611 1.00 41.47 169 ASP A CA 1
ATOM 1381 C C . ASP A 1 169 ? 20.306 15.413 -9.042 1.00 41.47 169 ASP A C 1
ATOM 1383 O O . ASP A 1 169 ? 19.662 16.430 -8.784 1.00 41.47 169 ASP A O 1
ATOM 1387 N N . ASP A 1 170 ? 21.607 15.317 -8.763 1.00 40.47 170 ASP A N 1
ATOM 1388 C CA . ASP A 1 170 ? 22.449 16.437 -8.316 1.00 40.47 170 ASP A CA 1
ATOM 1389 C C . ASP A 1 170 ? 22.557 17.534 -9.412 1.00 40.47 170 ASP A C 1
ATOM 1391 O O . ASP A 1 170 ? 23.415 18.409 -9.363 1.00 40.47 170 ASP A O 1
ATOM 1395 N N . SER A 1 171 ? 21.683 17.517 -10.425 1.00 40.81 171 SER A N 1
ATOM 1396 C CA . SER A 1 171 ? 21.630 18.451 -11.546 1.00 40.81 171 SER A CA 1
ATOM 1397 C C . SER A 1 171 ? 20.936 19.785 -11.235 1.00 40.81 171 SER A C 1
ATOM 1399 O O . SER A 1 171 ? 20.849 20.632 -12.120 1.00 40.81 171 SER A O 1
ATOM 1401 N N . GLU A 1 172 ? 20.439 20.008 -10.015 1.00 40.09 172 GLU A N 1
ATOM 1402 C CA . GLU A 1 172 ? 19.948 21.323 -9.564 1.00 40.09 172 GLU A CA 1
ATOM 1403 C C . GLU A 1 172 ? 20.888 21.950 -8.520 1.00 40.09 172 GLU A C 1
ATOM 1405 O O . GLU A 1 172 ? 20.488 22.311 -7.415 1.00 40.09 172 GLU A O 1
ATOM 1410 N N . SER A 1 173 ? 22.166 22.111 -8.865 1.00 40.16 173 SER A N 1
ATOM 1411 C CA . SER A 1 173 ? 23.052 23.034 -8.148 1.00 40.16 173 SER A CA 1
ATOM 1412 C C . SER A 1 173 ? 24.046 23.715 -9.082 1.00 40.16 173 SER A C 1
ATOM 1414 O O . SER A 1 173 ? 25.243 23.606 -8.876 1.00 40.16 173 SER A O 1
ATOM 1416 N N . GLU A 1 174 ? 23.571 24.408 -10.115 1.00 41.75 174 GLU A N 1
ATOM 1417 C CA . GLU A 1 174 ? 24.392 25.376 -10.857 1.00 41.75 174 GLU A CA 1
ATOM 1418 C C . GLU A 1 174 ? 23.484 26.344 -11.637 1.00 41.75 174 GLU A C 1
ATOM 1420 O O . GLU A 1 174 ? 23.328 26.288 -12.853 1.00 41.75 174 GLU A O 1
ATOM 1425 N N . THR A 1 175 ? 22.840 27.254 -10.909 1.00 43.25 175 THR A N 1
ATOM 1426 C CA . THR A 1 175 ? 22.535 28.584 -11.448 1.00 43.25 175 THR A CA 1
ATOM 1427 C C . THR A 1 175 ? 23.142 29.594 -10.491 1.00 43.25 175 THR A C 1
ATOM 1429 O O . THR A 1 175 ? 22.608 29.803 -9.398 1.00 43.25 175 THR A O 1
ATOM 1432 N N . GLU A 1 176 ? 24.299 30.123 -10.895 1.00 38.19 176 GLU A N 1
ATOM 1433 C CA . GLU A 1 176 ? 24.830 31.415 -10.441 1.00 38.19 176 GLU A CA 1
ATOM 1434 C C . GLU A 1 176 ? 23.822 32.551 -10.668 1.00 38.19 176 GLU A C 1
ATOM 1436 O O . GLU A 1 176 ? 23.080 32.505 -11.680 1.00 38.19 176 GLU A O 1
#

Sequence (176 aa):
MSFRNWPIYVYILLLLALVAAVVGYRIRDDLLAGQIVLKFQVDVPAEIPEIVTGHNKANEEVPLKLRESYPYYYQLGWEECLRSFIQIRRGDRMDPFDQSNGPGMKQICGHYSNYELLGWKDCRTQLAEHSSKYGVSTVRRVLRKSYGDYMSNIEKIHPEMAKFRPIADDSESETE

Foldseek 3Di:
DDPPCVVVVVVVVVVVVVVVVVVVVVVVLVVVLVVLAQDDDDDQDPPFDQWDWAADPVRDTDIDRRSLLLSVLLVQLLVVLLLLLLPDDVPPPDDSLDLVPGDDFDDDRNDTDCSSSNSNNSNSVSLVVVCVVPNSVSSSVSSCVQCHNVSPCVCVSVVVNVVNPPPPPPVPDDDD

Secondary structure (DSSP, 8-state):
--GGGHHHHHHHHHHHHHHHHHHHHHHHHHHHHTT----------TTS-S-EEEE-TT--EEEE-HHHHHHHHHHHHHHHHHHHHHHPPTT----TT-STTSPPPEEETTEEE-HHHHHHHHHHHHHHHHHHHH-HHHHHHHHHHHH-TTSTTHHHH-GGGGGGSPPP-TTS----